Protein AF-A0AAN9GJI6-F1 (afdb_monomer_lite)

Foldseek 3Di:
DPPPVVVVVLVVLLVVLVVCLVVCQVPPDLLQQLVLCCVQDPPVLSVVLNVVCVVGSSVSSVSLSVSLVVVRPVSSVSSVVSVVVSVVVPPPDDPPPPPPPDDDD

Radius of gyration: 15.54 Å; chains: 1; bounding box: 50×43×29 Å

Sequence (105 aa):
MSGEGEVFDVRQKLKVLRSMIPDCKRYLVPSKIVPDLFSILGEDKRREIVEKERHSRPEAVELLMKAVLAKQEDGLNLFIFALRKAQEGDNTCTLILTDRSHVLI

Secondary structure (DSSP, 8-state):
--HHHHHHHHHHHHHHHHHHHHHHHHH--HHHHGGGGTTTS-HHHHHHHHHHHHH-HHHHHHHHHHHHHHTHHHHHHHHHHHHHHHHHH-TT-------------

pLDDT: mean 80.3, std 19.87, range [33.78, 96.81]

InterPro domains:
  IPR011029 Death-like domain superfamily [G3DSA:1.10.533.10] (9-99)

Structure (mmCIF, N/CA/C/O backbone):
data_AF-A0AAN9GJI6-F1
#
_entry.id   AF-A0AAN9GJI6-F1
#
loop_
_atom_site.group_PDB
_atom_site.id
_atom_site.type_symbol
_atom_site.label_atom_id
_atom_site.label_alt_id
_atom_site.label_comp_id
_atom_site.label_asym_id
_atom_site.label_entity_id
_atom_site.label_seq_id
_atom_site.pdbx_PDB_ins_code
_atom_site.Cartn_x
_atom_site.Cartn_y
_atom_site.Cartn_z
_atom_site.occupancy
_atom_site.B_iso_or_equiv
_atom_site.auth_seq_id
_atom_site.auth_comp_id
_atom_site.auth_asym_id
_atom_site.auth_atom_id
_atom_site.pdbx_PDB_model_num
ATOM 1 N N . MET A 1 1 ? -16.295 30.854 6.955 1.00 46.12 1 MET A N 1
ATOM 2 C CA . MET A 1 1 ? -16.662 29.659 7.743 1.00 46.12 1 MET A CA 1
ATOM 3 C C . MET A 1 1 ? -16.909 28.531 6.748 1.00 46.12 1 MET A C 1
ATOM 5 O O . MET A 1 1 ? -18.003 28.482 6.213 1.00 46.12 1 MET A O 1
ATOM 9 N N . SER A 1 2 ? -15.896 27.718 6.412 1.00 52.66 2 SER A N 1
ATOM 10 C CA . SER A 1 2 ? -16.042 26.674 5.367 1.00 52.66 2 SER A CA 1
ATOM 11 C C . SER A 1 2 ? -15.169 25.422 5.563 1.00 52.66 2 SER A C 1
ATOM 13 O O . SER A 1 2 ? -15.131 24.581 4.679 1.00 52.66 2 SER A O 1
ATOM 15 N N . GLY A 1 3 ? -14.468 25.267 6.694 1.00 53.06 3 GLY A N 1
ATOM 16 C CA . GLY A 1 3 ? -13.551 24.132 6.904 1.00 53.06 3 GLY A CA 1
ATOM 17 C C . GLY A 1 3 ? -14.209 22.852 7.435 1.00 53.06 3 GLY A C 1
ATOM 18 O O . GLY A 1 3 ? -13.623 21.779 7.353 1.00 53.06 3 GLY A O 1
ATOM 19 N N . GLU A 1 4 ? -15.425 22.931 7.982 1.00 50.22 4 GLU A N 1
ATOM 20 C CA . GLU A 1 4 ? -16.067 21.769 8.618 1.00 50.22 4 GLU A CA 1
ATOM 21 C C . GLU A 1 4 ? -16.593 20.745 7.599 1.00 50.22 4 GLU A C 1
ATOM 23 O O . GLU A 1 4 ? -16.602 19.551 7.890 1.00 50.22 4 GLU A O 1
ATOM 28 N N . GLY A 1 5 ? -16.966 21.189 6.392 1.00 54.22 5 GLY A N 1
ATOM 29 C CA . GLY A 1 5 ? -17.459 20.313 5.323 1.00 54.22 5 GLY A CA 1
ATOM 30 C C . GLY A 1 5 ? -16.373 19.419 4.715 1.00 54.22 5 GLY A C 1
ATOM 31 O O . GLY A 1 5 ? -16.575 18.214 4.588 1.00 54.22 5 GLY A O 1
ATOM 32 N N . GLU A 1 6 ? -15.199 19.978 4.404 1.00 56.56 6 GLU A N 1
ATOM 33 C CA . GLU A 1 6 ? -14.073 19.217 3.832 1.00 56.56 6 GLU A CA 1
ATOM 34 C C . GLU A 1 6 ? -13.449 18.252 4.848 1.00 56.56 6 GLU A C 1
ATOM 36 O O . GLU A 1 6 ? -13.188 17.089 4.538 1.00 56.56 6 GLU A O 1
ATOM 41 N N . VAL A 1 7 ? -13.279 18.680 6.104 1.00 60.31 7 VAL A N 1
ATOM 42 C CA . VAL A 1 7 ? -12.712 17.818 7.157 1.00 60.31 7 VAL A CA 1
ATOM 43 C C . VAL A 1 7 ? -13.631 16.627 7.465 1.00 60.31 7 VAL A C 1
ATOM 45 O O . VAL A 1 7 ? -13.151 15.536 7.797 1.00 60.31 7 VAL A O 1
ATOM 48 N N . PHE A 1 8 ? -14.950 16.808 7.350 1.00 61.66 8 PHE A N 1
ATOM 49 C CA . PHE A 1 8 ? -15.918 15.723 7.500 1.00 61.66 8 PHE A CA 1
ATOM 50 C C . PHE A 1 8 ? -15.798 14.689 6.369 1.00 61.66 8 PHE A C 1
ATOM 52 O O . PHE A 1 8 ? -15.786 13.485 6.642 1.00 61.66 8 PHE A O 1
ATOM 59 N N . ASP A 1 9 ? -15.617 15.146 5.129 1.00 78.50 9 ASP A N 1
ATOM 60 C CA . ASP A 1 9 ? -15.479 14.294 3.944 1.00 78.50 9 ASP A CA 1
ATOM 61 C C . ASP A 1 9 ? -14.203 13.428 3.989 1.00 78.50 9 ASP A C 1
ATOM 63 O O . ASP A 1 9 ? -14.253 12.204 3.833 1.00 78.50 9 ASP A O 1
ATOM 67 N N . VAL A 1 10 ? -13.053 14.014 4.346 1.00 77.06 10 VAL A N 1
ATOM 68 C CA . VAL A 1 10 ? -11.781 13.271 4.464 1.00 77.06 10 VAL A CA 1
ATOM 69 C C . VAL A 1 10 ? -11.871 12.154 5.510 1.00 77.06 10 VAL A C 1
ATOM 71 O O . VAL A 1 10 ? -11.414 11.030 5.279 1.00 77.06 10 VAL A O 1
ATOM 74 N N . ARG A 1 11 ? -12.507 12.412 6.662 1.00 78.62 11 ARG A N 1
ATOM 75 C CA . ARG A 1 11 ? -12.680 11.394 7.715 1.00 78.62 11 ARG A CA 1
ATOM 76 C C . ARG A 1 11 ? -13.551 10.226 7.255 1.00 78.62 11 ARG A C 1
ATOM 78 O O . ARG A 1 11 ? -13.244 9.079 7.593 1.00 78.62 11 ARG A O 1
ATOM 85 N N . GLN A 1 12 ? -14.610 10.491 6.491 1.00 84.94 12 GLN A N 1
ATOM 86 C CA . GLN A 1 12 ? -15.456 9.437 5.930 1.00 84.94 12 GLN A CA 1
ATOM 87 C C . GLN A 1 12 ? -14.699 8.605 4.894 1.00 84.94 12 GLN A C 1
ATOM 89 O O . GLN A 1 12 ? -14.695 7.376 4.989 1.00 84.94 12 GLN A O 1
ATOM 94 N N . LYS A 1 13 ? -13.975 9.251 3.978 1.00 81.88 13 LYS A N 1
ATOM 95 C CA . LYS A 1 13 ? -13.148 8.567 2.977 1.00 81.88 13 LYS A CA 1
ATOM 96 C C . LYS A 1 13 ? -12.079 7.671 3.612 1.00 81.88 13 LYS A C 1
ATOM 98 O O . LYS A 1 13 ? -11.921 6.517 3.217 1.00 81.88 13 LYS A O 1
ATOM 103 N N . LEU A 1 14 ? -11.402 8.143 4.662 1.00 84.69 14 LEU A N 1
ATOM 104 C CA . LEU A 1 14 ? -10.433 7.333 5.411 1.00 84.69 14 LEU A CA 1
ATOM 105 C C . LEU A 1 14 ? -11.090 6.143 6.128 1.00 84.69 14 LEU A C 1
ATOM 107 O O . LEU A 1 14 ? -10.479 5.078 6.237 1.00 84.69 14 LEU A O 1
ATOM 111 N N . LYS A 1 15 ? -12.332 6.290 6.607 1.00 87.62 15 LYS A N 1
ATOM 112 C CA . LYS A 1 15 ? -13.096 5.185 7.204 1.00 87.62 15 LYS A CA 1
ATOM 113 C C . LYS A 1 15 ? -13.424 4.111 6.164 1.00 87.62 15 LYS A C 1
ATOM 115 O O . LYS A 1 15 ? -13.230 2.931 6.451 1.00 87.62 15 LYS A O 1
ATOM 120 N N . VAL A 1 16 ? -13.845 4.515 4.966 1.00 87.06 16 VAL A N 1
ATOM 121 C CA . VAL A 1 16 ? -14.087 3.599 3.839 1.00 87.06 16 VAL A CA 1
ATOM 122 C C . VAL A 1 16 ? -12.797 2.876 3.449 1.00 87.06 16 VAL A C 1
ATOM 124 O O . VAL A 1 16 ? -12.782 1.648 3.349 1.00 87.06 16 VAL A O 1
ATOM 127 N N . LEU A 1 17 ? -11.680 3.601 3.345 1.00 86.25 17 LEU A N 1
ATOM 128 C CA . LEU A 1 17 ? -10.384 2.996 3.038 1.00 86.25 17 LEU A CA 1
ATOM 129 C C . LEU A 1 17 ? -9.992 1.927 4.071 1.00 86.25 17 LEU A C 1
ATOM 131 O O . LEU A 1 17 ? -9.519 0.854 3.704 1.00 86.25 17 LEU A O 1
ATOM 135 N N . ARG A 1 18 ? -10.233 2.184 5.365 1.00 89.19 18 ARG A N 1
ATOM 136 C CA . ARG A 1 18 ? -9.991 1.198 6.431 1.00 89.19 18 ARG A CA 1
ATOM 137 C C . ARG A 1 18 ? -10.848 -0.056 6.270 1.00 89.19 18 ARG A C 1
ATOM 139 O O . ARG A 1 18 ? -10.331 -1.150 6.481 1.00 89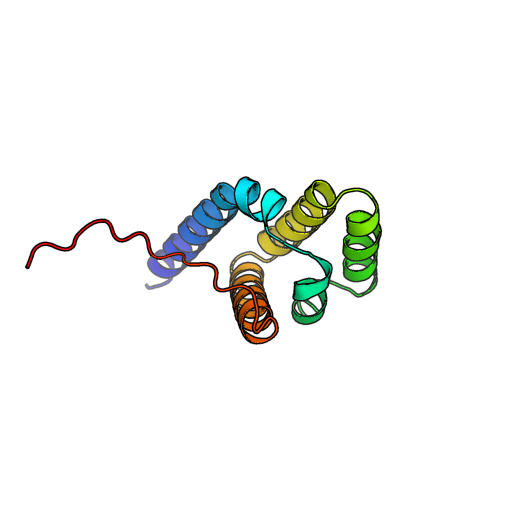.19 18 ARG A O 1
ATOM 146 N N . SER A 1 19 ? -12.119 0.079 5.884 1.00 90.62 19 SER A N 1
ATOM 147 C CA . SER A 1 19 ? -12.981 -1.086 5.636 1.00 90.62 19 SER A CA 1
ATOM 148 C C . SER A 1 19 ? -12.569 -1.904 4.414 1.00 90.62 19 SER A C 1
ATOM 150 O O . SER A 1 19 ? -12.850 -3.094 4.387 1.00 90.62 19 SER A O 1
ATOM 152 N N . MET A 1 20 ? -11.859 -1.306 3.453 1.00 88.69 20 MET A N 1
ATOM 153 C CA . MET A 1 20 ? -11.366 -1.992 2.252 1.00 88.69 20 MET A CA 1
ATOM 154 C C . MET A 1 20 ? -10.025 -2.713 2.458 1.00 88.69 20 MET A C 1
ATOM 156 O O . MET A 1 20 ? -9.599 -3.463 1.584 1.00 88.69 20 MET A O 1
ATOM 160 N N . ILE A 1 21 ? -9.348 -2.543 3.605 1.00 89.75 21 ILE A N 1
ATOM 161 C CA . ILE A 1 21 ? -8.061 -3.209 3.888 1.00 89.75 21 ILE A CA 1
ATOM 162 C C . ILE A 1 21 ? -8.118 -4.736 3.675 1.00 89.75 21 ILE A C 1
ATOM 164 O O . ILE A 1 21 ? -7.172 -5.269 3.090 1.00 89.75 21 ILE A O 1
ATOM 168 N N . PRO A 1 22 ? -9.165 -5.471 4.109 1.00 91.38 22 PRO A N 1
ATOM 169 C CA . PRO A 1 22 ? -9.272 -6.906 3.847 1.00 91.38 22 PRO A CA 1
ATOM 170 C C . PRO A 1 22 ? -9.269 -7.251 2.353 1.00 91.38 22 PRO A C 1
ATOM 172 O O . PRO A 1 22 ? -8.601 -8.205 1.955 1.00 91.38 22 PRO A O 1
ATOM 175 N N . ASP A 1 23 ? -9.951 -6.461 1.522 1.00 90.06 23 ASP A N 1
ATOM 176 C CA . ASP A 1 23 ? -9.973 -6.653 0.069 1.00 90.06 23 ASP A CA 1
ATOM 177 C C . ASP A 1 23 ? -8.629 -6.284 -0.556 1.00 90.06 23 ASP A C 1
ATOM 179 O O . ASP A 1 23 ? -8.093 -7.034 -1.373 1.00 90.06 23 ASP A O 1
ATOM 183 N N . CYS A 1 24 ? -8.005 -5.196 -0.098 1.00 90.00 24 CYS A N 1
ATOM 184 C CA . CYS A 1 24 ? -6.642 -4.854 -0.490 1.00 90.00 24 CYS A CA 1
ATOM 185 C C . CYS A 1 24 ? -5.673 -6.003 -0.175 1.00 90.00 24 CYS A C 1
ATOM 187 O O . CYS A 1 24 ? -4.852 -6.357 -1.012 1.00 90.00 24 CYS A O 1
ATOM 189 N N . LYS A 1 25 ? -5.780 -6.655 0.989 1.00 90.56 25 LYS A N 1
ATOM 190 C CA . LYS A 1 25 ? -4.915 -7.800 1.335 1.00 90.56 25 LYS A CA 1
ATOM 191 C C . LYS A 1 25 ? -5.075 -8.988 0.377 1.00 90.56 25 LYS A C 1
ATOM 193 O O . LYS A 1 25 ? -4.145 -9.784 0.264 1.00 90.56 25 LYS A O 1
ATOM 198 N N . ARG A 1 26 ? -6.226 -9.117 -0.293 1.00 90.19 26 ARG A N 1
ATOM 199 C CA . ARG A 1 26 ? -6.521 -10.194 -1.253 1.00 90.19 26 ARG A CA 1
ATOM 200 C C . ARG A 1 26 ? -6.061 -9.863 -2.670 1.00 90.19 26 ARG A C 1
ATOM 202 O O . ARG A 1 26 ? -5.489 -10.727 -3.330 1.00 90.19 26 ARG A O 1
ATOM 209 N N . TYR A 1 27 ? -6.308 -8.637 -3.127 1.00 89.44 27 TYR A N 1
ATOM 210 C CA . TYR A 1 27 ? -6.184 -8.282 -4.546 1.00 89.44 27 TYR A CA 1
ATOM 211 C C . TYR A 1 27 ? -5.022 -7.339 -4.860 1.00 89.44 27 TYR A C 1
ATOM 213 O O . TYR A 1 27 ? -4.569 -7.287 -6.000 1.00 89.44 27 TYR A O 1
ATOM 221 N N . LEU A 1 28 ? -4.523 -6.595 -3.874 1.00 90.75 28 LEU A N 1
ATOM 222 C CA . LEU A 1 28 ? -3.482 -5.601 -4.095 1.00 90.75 28 LEU A CA 1
ATOM 223 C C . LEU A 1 28 ? -2.118 -6.274 -4.276 1.00 90.75 28 LEU A C 1
ATOM 225 O O . LEU A 1 28 ? -1.736 -7.162 -3.511 1.00 90.75 28 LEU A O 1
ATOM 229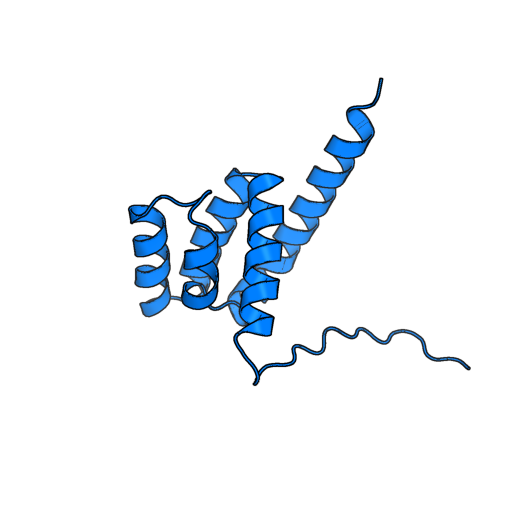 N N . VAL A 1 29 ? -1.364 -5.793 -5.259 1.00 93.06 29 VAL A N 1
ATOM 230 C CA . VAL A 1 29 ? 0.029 -6.174 -5.513 1.00 93.06 29 VAL A CA 1
ATOM 231 C C . VAL A 1 29 ? 0.895 -4.941 -5.230 1.00 93.06 29 VAL A C 1
ATOM 233 O O . VAL A 1 29 ? 0.963 -4.053 -6.081 1.00 93.06 29 VAL A O 1
ATOM 236 N N . PRO A 1 30 ? 1.491 -4.807 -4.026 1.00 93.38 30 PRO A N 1
ATOM 237 C CA . PRO A 1 30 ? 2.216 -3.599 -3.625 1.00 93.38 30 PRO A CA 1
ATOM 238 C C . PRO A 1 30 ? 3.268 -3.125 -4.637 1.00 93.38 30 PRO A C 1
ATOM 240 O O . PRO A 1 30 ? 3.326 -1.935 -4.940 1.00 93.38 30 PRO A O 1
ATOM 243 N N . SER A 1 31 ? 4.044 -4.031 -5.229 1.00 94.00 31 SER A N 1
ATOM 244 C CA . SER A 1 31 ? 5.062 -3.719 -6.241 1.00 94.00 31 SER A CA 1
ATOM 245 C C . SER A 1 31 ? 4.530 -2.974 -7.471 1.00 94.00 31 SER A C 1
ATOM 247 O O . SER A 1 31 ? 5.285 -2.223 -8.086 1.00 94.00 31 SER A O 1
ATOM 249 N N . LYS A 1 32 ? 3.240 -3.117 -7.808 1.00 91.88 32 LYS A N 1
ATOM 250 C CA . LYS A 1 32 ? 2.599 -2.427 -8.941 1.00 91.88 32 LYS A CA 1
ATOM 251 C C . LYS A 1 32 ? 2.236 -0.970 -8.654 1.00 91.88 32 LYS A C 1
ATOM 253 O O . LYS A 1 32 ? 2.086 -0.202 -9.592 1.00 91.88 32 LYS A O 1
ATOM 258 N N . ILE A 1 33 ? 2.094 -0.594 -7.384 1.00 93.19 33 ILE A N 1
ATOM 259 C CA . ILE A 1 33 ? 1.579 0.724 -6.967 1.00 93.19 33 ILE A CA 1
ATOM 260 C C . ILE A 1 33 ? 2.591 1.541 -6.163 1.00 93.19 33 ILE A C 1
ATOM 262 O O . ILE A 1 33 ? 2.565 2.765 -6.198 1.00 93.19 33 ILE A O 1
ATOM 266 N N . VAL A 1 34 ? 3.507 0.887 -5.443 1.00 93.62 34 VAL A N 1
ATOM 267 C CA . VAL A 1 34 ? 4.546 1.541 -4.632 1.00 93.62 34 VAL A CA 1
ATOM 268 C C . VAL A 1 34 ? 5.400 2.547 -5.425 1.00 93.62 34 VAL A C 1
ATOM 270 O O . VAL A 1 34 ? 5.723 3.588 -4.844 1.00 93.62 34 VAL A O 1
ATOM 273 N N . PRO A 1 35 ? 5.753 2.320 -6.712 1.00 91.81 35 PRO A N 1
ATOM 274 C CA . PRO A 1 35 ? 6.487 3.309 -7.505 1.00 91.81 35 PRO A CA 1
ATOM 275 C C . PRO A 1 35 ? 5.776 4.663 -7.618 1.00 91.81 35 PRO A C 1
ATOM 277 O O . PRO A 1 35 ? 6.441 5.695 -7.606 1.00 91.81 35 PRO A O 1
ATOM 280 N N . ASP A 1 36 ? 4.442 4.674 -7.657 1.00 90.94 36 ASP A N 1
ATOM 281 C CA . ASP A 1 36 ? 3.633 5.892 -7.796 1.00 90.94 36 ASP A CA 1
ATOM 282 C C . ASP A 1 36 ? 3.413 6.631 -6.468 1.00 90.94 36 ASP A C 1
ATOM 284 O O . ASP A 1 36 ? 2.928 7.759 -6.445 1.00 90.94 36 ASP A O 1
ATOM 288 N N . LEU A 1 37 ? 3.819 6.030 -5.348 1.00 92.00 37 LEU A N 1
ATOM 289 C CA . LEU A 1 37 ? 3.672 6.589 -4.002 1.00 92.00 37 LEU A CA 1
ATOM 290 C C . LEU A 1 37 ? 4.965 7.241 -3.491 1.00 92.00 37 LEU A C 1
ATOM 292 O O . LEU A 1 37 ? 5.141 7.436 -2.287 1.00 92.00 37 LEU A O 1
ATOM 296 N N . PHE A 1 38 ? 5.889 7.585 -4.392 1.00 90.06 38 PHE A N 1
ATOM 297 C CA . PHE A 1 38 ? 7.209 8.124 -4.053 1.00 90.06 38 PHE A CA 1
ATOM 298 C C . PHE A 1 38 ? 7.175 9.449 -3.276 1.00 90.06 38 PHE A C 1
ATOM 300 O O . PHE A 1 38 ? 8.116 9.743 -2.544 1.00 90.06 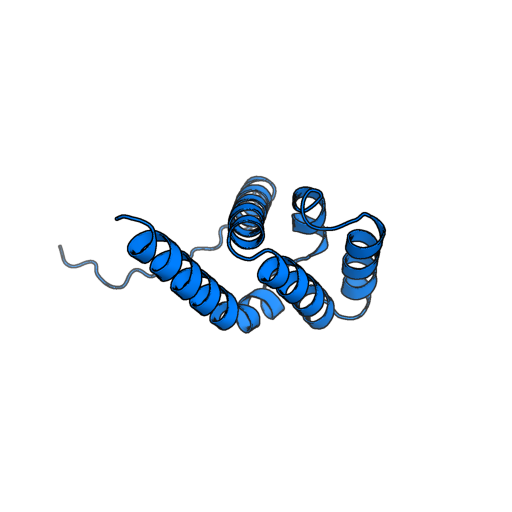38 PHE A O 1
ATOM 307 N N . SER A 1 39 ? 6.105 10.234 -3.419 1.00 89.19 39 SER A N 1
ATOM 308 C CA . SER A 1 39 ? 5.908 11.508 -2.717 1.00 89.19 39 SER A CA 1
ATOM 309 C C . SER A 1 39 ? 5.521 11.333 -1.245 1.00 89.19 39 SER A C 1
ATOM 311 O O . SER A 1 39 ? 5.750 12.234 -0.441 1.00 89.19 39 SER A O 1
ATOM 313 N N . ILE A 1 40 ? 4.972 10.171 -0.869 1.00 92.06 40 ILE A N 1
ATOM 314 C CA . ILE A 1 40 ? 4.568 9.861 0.511 1.00 92.06 40 ILE A CA 1
ATOM 315 C C . ILE A 1 40 ? 5.418 8.773 1.176 1.00 92.06 40 ILE A C 1
ATOM 317 O O . ILE A 1 40 ? 5.481 8.718 2.407 1.00 92.06 40 ILE A O 1
ATOM 321 N N . LEU A 1 41 ? 6.083 7.929 0.385 1.00 91.31 41 LEU A N 1
ATOM 322 C CA . LEU A 1 41 ? 6.978 6.869 0.838 1.00 91.31 41 LEU A CA 1
ATOM 323 C C . LEU A 1 41 ? 8.418 7.206 0.458 1.00 91.31 41 LEU A C 1
ATOM 325 O O . LEU A 1 41 ? 8.727 7.295 -0.728 1.00 91.31 41 LEU A O 1
ATOM 329 N N . GLY A 1 42 ? 9.315 7.300 1.441 1.00 92.12 42 GLY A N 1
ATOM 330 C CA . GLY A 1 42 ? 10.760 7.351 1.189 1.00 92.12 42 GLY A CA 1
ATOM 331 C C . GLY A 1 42 ? 11.281 6.059 0.546 1.00 92.12 42 GLY A C 1
ATOM 332 O O . GLY A 1 42 ? 10.627 5.017 0.623 1.00 92.12 42 GLY A O 1
ATOM 333 N N . GLU A 1 43 ? 12.458 6.114 -0.084 1.00 92.88 43 GLU A N 1
ATOM 334 C CA . GLU A 1 43 ? 13.028 4.975 -0.823 1.00 92.88 43 GLU A CA 1
ATOM 335 C C . GLU A 1 43 ? 13.158 3.710 0.035 1.00 92.88 43 GLU A C 1
ATOM 337 O O . GLU A 1 43 ? 12.713 2.641 -0.387 1.00 92.88 43 GLU A O 1
ATOM 342 N N . ASP A 1 44 ? 13.665 3.844 1.261 1.00 94.38 44 ASP A N 1
ATOM 343 C CA . ASP A 1 44 ? 13.813 2.724 2.193 1.00 94.38 44 ASP A CA 1
ATOM 344 C C . ASP A 1 44 ? 12.471 2.060 2.494 1.00 94.38 44 ASP A C 1
ATOM 346 O O . ASP A 1 44 ? 12.355 0.836 2.469 1.00 94.38 44 ASP A O 1
ATOM 350 N N . LYS A 1 45 ? 11.417 2.864 2.697 1.00 93.94 45 LYS A N 1
ATOM 351 C CA . LYS A 1 45 ? 10.081 2.341 2.997 1.00 93.94 45 LYS A CA 1
ATOM 352 C C . LYS A 1 45 ? 9.466 1.637 1.793 1.00 93.94 45 LYS A C 1
ATOM 354 O O . LYS A 1 45 ? 8.814 0.607 1.953 1.00 93.94 45 LYS A O 1
ATOM 359 N N . ARG A 1 46 ? 9.686 2.162 0.584 1.00 94.56 46 ARG A N 1
ATOM 360 C CA . ARG A 1 46 ? 9.265 1.501 -0.660 1.00 94.56 46 ARG A CA 1
ATOM 361 C C . ARG A 1 46 ? 9.954 0.147 -0.813 1.00 94.56 46 ARG A C 1
ATOM 363 O O . ARG A 1 46 ? 9.285 -0.844 -1.093 1.00 94.56 46 ARG A O 1
ATOM 370 N N . ARG A 1 47 ? 11.267 0.096 -0.574 1.00 95.31 47 ARG A N 1
ATOM 371 C CA . ARG A 1 47 ? 12.058 -1.138 -0.633 1.00 95.31 47 ARG A CA 1
ATOM 372 C C . ARG A 1 47 ? 11.605 -2.147 0.419 1.00 95.31 47 ARG A C 1
ATOM 374 O O . ARG A 1 47 ? 11.425 -3.309 0.084 1.00 95.31 47 ARG A O 1
ATOM 381 N N . GLU A 1 48 ? 11.350 -1.700 1.648 1.00 96.12 48 GLU A N 1
ATOM 382 C CA . GLU A 1 48 ? 10.815 -2.532 2.733 1.00 96.12 48 GLU A CA 1
ATOM 383 C C . GLU A 1 48 ? 9.479 -3.176 2.340 1.00 96.12 48 GLU A C 1
ATOM 385 O O . GLU A 1 48 ? 9.307 -4.377 2.518 1.00 96.12 48 GLU A O 1
ATOM 390 N N . ILE A 1 49 ? 8.544 -2.406 1.770 1.00 95.94 49 ILE A N 1
ATOM 391 C CA . ILE A 1 49 ? 7.231 -2.924 1.355 1.00 95.94 49 ILE A CA 1
ATOM 392 C C . ILE A 1 49 ? 7.381 -3.971 0.244 1.00 95.94 49 ILE A C 1
ATOM 394 O O . ILE A 1 49 ? 6.777 -5.039 0.333 1.00 95.94 49 ILE A O 1
ATOM 398 N 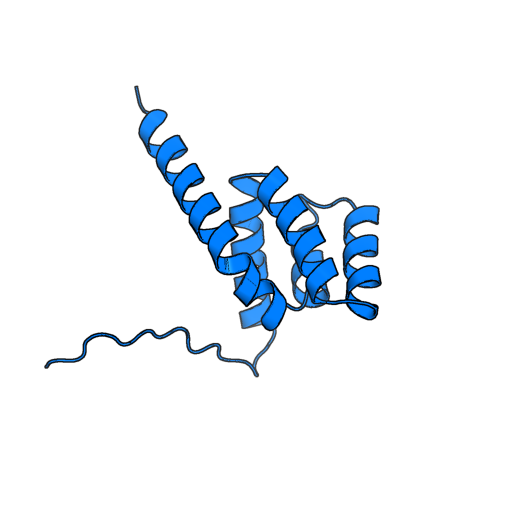N . VAL A 1 50 ? 8.199 -3.693 -0.775 1.00 95.69 50 VAL A N 1
ATOM 399 C CA . VAL A 1 50 ? 8.433 -4.623 -1.894 1.00 95.69 50 VAL A CA 1
ATOM 400 C C . VAL A 1 50 ? 9.162 -5.884 -1.428 1.00 95.69 50 VAL A C 1
ATOM 402 O O . VAL A 1 50 ? 8.820 -6.987 -1.845 1.00 95.69 50 VAL A O 1
ATOM 405 N N . GLU A 1 51 ? 10.135 -5.762 -0.527 1.00 96.38 51 GLU A N 1
ATOM 406 C CA . GLU A 1 51 ? 10.820 -6.926 0.037 1.00 96.38 51 GLU A CA 1
ATOM 407 C C . GLU A 1 51 ? 9.875 -7.749 0.919 1.00 96.38 51 GLU A C 1
ATOM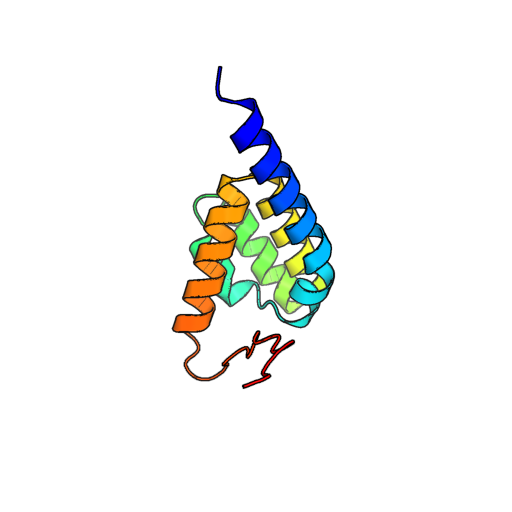 409 O O . GLU A 1 51 ? 9.851 -8.980 0.854 1.00 96.38 51 GLU A O 1
ATOM 414 N N . LYS A 1 52 ? 9.022 -7.084 1.705 1.00 96.81 52 LYS A N 1
ATOM 415 C CA . LYS A 1 52 ? 8.013 -7.759 2.522 1.00 96.81 52 LYS A CA 1
ATOM 416 C C . LYS A 1 52 ? 7.000 -8.508 1.663 1.00 96.81 52 LYS A C 1
ATOM 418 O O . LYS A 1 52 ? 6.591 -9.600 2.045 1.00 96.81 52 LYS A O 1
ATOM 423 N N . GLU A 1 53 ? 6.629 -7.971 0.502 1.00 95.94 53 GLU A N 1
ATOM 424 C CA . GLU A 1 53 ? 5.683 -8.598 -0.428 1.00 95.94 53 GLU A CA 1
ATOM 425 C C . GLU A 1 53 ? 6.159 -9.977 -0.895 1.00 95.94 53 GLU A C 1
ATOM 427 O O . GLU A 1 53 ? 5.341 -10.891 -0.999 1.00 95.94 53 GLU A O 1
ATOM 432 N N . ARG A 1 54 ? 7.475 -10.149 -1.091 1.00 94.44 54 ARG A N 1
ATOM 433 C CA . ARG A 1 54 ? 8.091 -11.435 -1.470 1.00 94.44 54 ARG A CA 1
ATOM 434 C C . ARG A 1 54 ? 7.874 -12.534 -0.432 1.00 94.44 54 ARG A C 1
ATOM 436 O O . ARG A 1 54 ? 7.872 -13.708 -0.782 1.00 94.44 54 ARG A O 1
ATOM 443 N N . HIS A 1 55 ? 7.686 -12.150 0.828 1.00 94.94 55 HIS A N 1
ATOM 444 C CA . HIS A 1 55 ? 7.514 -13.066 1.952 1.00 94.94 55 HIS A CA 1
ATOM 445 C C . HIS A 1 55 ? 6.043 -13.205 2.358 1.00 94.94 55 HIS A C 1
ATOM 447 O O . HIS A 1 55 ? 5.562 -14.301 2.627 1.00 94.94 55 HIS A O 1
ATOM 453 N N . SER A 1 56 ? 5.324 -12.084 2.426 1.00 95.94 56 SER A N 1
ATOM 454 C CA . SER A 1 56 ? 3.935 -12.010 2.871 1.00 95.94 56 SER A CA 1
ATOM 455 C C . SER A 1 56 ? 3.266 -10.776 2.270 1.00 95.94 56 SER A C 1
ATOM 457 O O . SER A 1 56 ? 3.330 -9.665 2.802 1.00 95.94 56 SER A O 1
ATOM 459 N N . ARG A 1 57 ? 2.580 -10.976 1.141 1.00 94.38 57 ARG A N 1
ATOM 460 C CA . ARG A 1 57 ? 1.783 -9.931 0.482 1.00 94.38 57 ARG A CA 1
ATOM 461 C C . ARG A 1 57 ? 0.754 -9.281 1.422 1.00 94.38 57 ARG A C 1
ATOM 463 O O . ARG A 1 57 ? 0.714 -8.054 1.444 1.00 94.38 57 ARG A O 1
ATOM 470 N N . PRO A 1 58 ? -0.019 -10.012 2.250 1.00 95.00 58 PRO A N 1
ATOM 471 C CA . PRO A 1 58 ? -0.944 -9.378 3.192 1.00 95.00 58 PRO A CA 1
ATOM 472 C C . PRO A 1 58 ? -0.262 -8.448 4.208 1.00 95.00 58 PRO A C 1
ATOM 474 O O . PRO A 1 58 ? -0.822 -7.405 4.549 1.00 95.00 58 PRO A O 1
ATOM 477 N N . GLU A 1 59 ? 0.942 -8.790 4.678 1.00 95.69 59 GLU A N 1
ATOM 478 C CA . GLU A 1 59 ? 1.717 -7.929 5.583 1.00 95.69 59 GLU A CA 1
ATOM 479 C C . GLU A 1 59 ? 2.303 -6.716 4.859 1.00 95.69 59 GLU A C 1
ATOM 481 O O . GLU A 1 59 ? 2.289 -5.612 5.403 1.00 95.69 59 GLU A O 1
ATOM 486 N N . ALA A 1 60 ? 2.764 -6.885 3.619 1.00 96.31 60 ALA A N 1
ATOM 487 C CA . ALA A 1 60 ? 3.221 -5.776 2.788 1.00 96.31 60 ALA A CA 1
ATOM 488 C C . ALA A 1 60 ? 2.093 -4.778 2.496 1.00 96.31 60 ALA A C 1
ATOM 490 O O . ALA A 1 60 ? 2.287 -3.568 2.618 1.00 96.31 60 ALA A O 1
ATOM 491 N N . VAL A 1 61 ? 0.890 -5.279 2.196 1.00 95.88 61 VAL A N 1
ATOM 492 C CA . VAL A 1 61 ? -0.314 -4.449 2.070 1.00 95.88 61 VAL A CA 1
ATOM 493 C C . VAL A 1 61 ? -0.596 -3.723 3.380 1.00 95.88 61 VAL A C 1
ATOM 495 O O . VAL A 1 61 ? -0.876 -2.533 3.366 1.00 95.88 61 VAL A O 1
ATOM 498 N N . GLU A 1 62 ? -0.485 -4.381 4.532 1.00 94.81 62 GLU A N 1
ATOM 499 C CA . GLU A 1 62 ? -0.714 -3.710 5.812 1.00 94.81 62 GLU A CA 1
ATOM 500 C C . GLU A 1 62 ? 0.290 -2.580 6.087 1.00 94.81 62 GLU A C 1
ATOM 502 O O . GLU A 1 62 ? -0.108 -1.501 6.534 1.00 94.81 62 GLU A O 1
ATOM 507 N N . LEU A 1 63 ? 1.575 -2.793 5.787 1.00 94.88 63 LEU A N 1
ATOM 508 C CA . LEU A 1 63 ? 2.606 -1.753 5.878 1.00 94.88 63 LEU A CA 1
ATOM 509 C C . LEU A 1 63 ? 2.302 -0.574 4.952 1.00 94.88 63 LEU A C 1
ATOM 511 O O . LEU A 1 63 ? 2.401 0.582 5.369 1.00 94.88 63 LEU A O 1
ATOM 515 N N . LEU A 1 64 ? 1.893 -0.870 3.721 1.00 95.69 64 LEU A N 1
ATOM 516 C CA . LEU A 1 64 ? 1.505 0.135 2.746 1.00 95.69 64 LEU A CA 1
ATOM 517 C C . LEU A 1 64 ? 0.293 0.948 3.222 1.00 95.69 64 LEU A C 1
ATOM 519 O O . LEU A 1 64 ? 0.346 2.175 3.245 1.00 95.69 64 LEU A O 1
ATOM 523 N N . MET A 1 65 ? -0.776 0.278 3.658 1.00 94.44 65 MET A N 1
ATOM 524 C CA . MET A 1 65 ? -2.000 0.934 4.124 1.00 94.44 65 MET A CA 1
ATOM 525 C C . MET A 1 65 ? -1.744 1.802 5.357 1.00 94.44 65 MET A C 1
ATOM 527 O O . MET A 1 65 ? -2.294 2.898 5.454 1.00 94.44 65 MET A O 1
ATOM 531 N N . LYS A 1 66 ? -0.872 1.367 6.279 1.00 93.94 66 LYS A N 1
ATOM 532 C CA . LYS A 1 66 ? -0.438 2.194 7.418 1.00 93.94 66 LYS A CA 1
ATOM 533 C C . LYS A 1 66 ? 0.229 3.486 6.950 1.00 93.94 66 LYS A C 1
ATOM 535 O O . LYS A 1 66 ? -0.085 4.550 7.477 1.00 93.94 66 LYS A O 1
ATOM 540 N N . ALA A 1 67 ? 1.106 3.408 5.952 1.00 93.44 67 ALA A N 1
ATOM 541 C CA . ALA A 1 67 ? 1.796 4.580 5.427 1.00 93.44 67 ALA A CA 1
ATOM 542 C C . ALA A 1 67 ? 0.857 5.535 4.667 1.00 93.44 67 ALA A C 1
ATOM 544 O O . ALA A 1 67 ? 0.933 6.745 4.866 1.00 93.44 67 ALA A O 1
ATOM 545 N N . VAL A 1 68 ? -0.073 4.998 3.871 1.00 93.19 68 VAL A N 1
ATOM 546 C CA . VAL A 1 68 ? -1.120 5.775 3.184 1.00 93.19 68 VAL A CA 1
ATOM 547 C C . VAL A 1 68 ? -1.998 6.512 4.197 1.00 93.19 68 VAL A C 1
ATOM 549 O O . VAL A 1 68 ? -2.154 7.728 4.121 1.00 93.19 68 VAL A O 1
ATOM 552 N N . LEU A 1 69 ? -2.518 5.803 5.203 1.00 91.81 69 LEU A N 1
ATOM 553 C CA . LEU A 1 69 ? -3.381 6.390 6.233 1.00 91.81 69 LEU A CA 1
ATOM 554 C C . LEU A 1 69 ? -2.661 7.448 7.081 1.00 91.81 69 LEU A C 1
ATOM 556 O O . LEU A 1 69 ? -3.301 8.401 7.525 1.00 91.81 69 LEU A O 1
ATOM 560 N N . ALA A 1 70 ? -1.347 7.315 7.291 1.00 91.94 70 ALA A N 1
ATOM 561 C CA . ALA A 1 70 ? -0.552 8.299 8.028 1.00 91.94 70 ALA A CA 1
ATOM 562 C C . ALA A 1 70 ? -0.469 9.660 7.312 1.00 91.94 70 ALA A C 1
ATOM 564 O O . ALA A 1 70 ? -0.230 10.678 7.958 1.00 91.94 70 ALA A O 1
ATOM 565 N N . LYS A 1 71 ? -0.689 9.683 5.993 1.00 91.75 71 LYS A N 1
ATOM 566 C CA . LYS A 1 71 ? -0.694 10.895 5.162 1.00 91.75 71 LYS A CA 1
ATOM 567 C C . LYS A 1 71 ? -2.097 11.428 4.867 1.00 91.75 71 LYS A C 1
ATOM 569 O O . LYS A 1 71 ? -2.228 12.374 4.104 1.00 91.75 71 LYS A O 1
ATOM 574 N N . GLN A 1 72 ? -3.128 10.855 5.496 1.00 90.25 72 GLN A N 1
ATOM 575 C CA . GLN A 1 72 ? -4.517 11.316 5.421 1.00 90.25 72 GLN A CA 1
ATOM 576 C C . GLN A 1 72 ? -4.990 11.525 3.969 1.00 90.25 72 GLN A C 1
ATOM 578 O O . GLN A 1 72 ? -4.973 10.577 3.185 1.00 90.25 72 GLN A O 1
ATOM 583 N N . GLU A 1 73 ? -5.434 12.733 3.622 1.00 88.06 73 GLU A N 1
ATOM 584 C CA . GLU A 1 73 ? -5.987 13.067 2.310 1.00 88.06 73 GLU A CA 1
ATOM 585 C C . GLU A 1 73 ? -4.966 12.917 1.176 1.00 88.06 73 GLU A C 1
ATOM 587 O O . GLU A 1 73 ? -5.268 12.262 0.180 1.00 88.06 73 GLU A O 1
ATOM 592 N N . ASP A 1 74 ? -3.739 13.417 1.351 1.00 89.62 74 ASP A N 1
ATOM 593 C CA . ASP A 1 74 ? -2.675 13.278 0.347 1.00 89.62 74 ASP A CA 1
ATOM 594 C C . ASP A 1 74 ? -2.369 11.807 0.070 1.00 89.62 74 ASP A C 1
ATOM 596 O O . ASP A 1 74 ? -2.252 11.375 -1.079 1.00 89.62 74 ASP A O 1
ATOM 600 N N . GLY A 1 75 ? -2.292 11.015 1.144 1.00 91.31 75 GLY A N 1
ATOM 601 C CA . GLY A 1 75 ? -2.089 9.576 1.055 1.00 91.31 75 GLY A CA 1
ATOM 602 C C . GLY A 1 75 ? -3.197 8.890 0.266 1.00 91.31 75 GLY A C 1
ATOM 603 O O . GLY A 1 75 ? -2.917 8.098 -0.633 1.00 91.31 75 GLY A O 1
ATOM 604 N N . LEU A 1 76 ? -4.452 9.208 0.583 1.00 89.88 76 LEU A N 1
ATOM 605 C CA . LEU A 1 76 ? -5.622 8.652 -0.088 1.00 89.88 76 LEU A CA 1
ATOM 606 C C . LEU A 1 76 ? -5.653 9.020 -1.577 1.00 89.88 76 LEU A C 1
ATOM 608 O O . LEU A 1 76 ? -5.852 8.139 -2.413 1.00 89.88 76 LEU A O 1
ATOM 612 N N . ASN A 1 77 ? -5.454 10.295 -1.910 1.00 89.38 77 ASN A N 1
ATOM 613 C CA . ASN A 1 77 ? -5.514 10.783 -3.286 1.00 89.38 77 ASN A CA 1
ATOM 614 C C . ASN A 1 77 ? -4.448 10.110 -4.158 1.00 89.38 77 ASN A C 1
ATOM 616 O O . ASN A 1 77 ? -4.751 9.622 -5.250 1.00 89.38 77 ASN A O 1
ATOM 620 N N . LEU A 1 78 ? -3.222 9.998 -3.644 1.00 91.12 78 LEU A N 1
ATOM 621 C CA . LEU A 1 78 ? -2.134 9.299 -4.326 1.00 91.12 78 LEU A CA 1
ATOM 622 C C . LEU A 1 78 ? -2.382 7.795 -4.434 1.00 91.12 78 LEU A C 1
ATOM 624 O O . LEU A 1 78 ? -2.088 7.199 -5.466 1.00 91.12 78 LEU A O 1
ATOM 628 N N . PHE A 1 79 ? -2.960 7.177 -3.405 1.00 92.19 79 PHE A N 1
ATOM 629 C CA . PHE A 1 79 ? -3.322 5.763 -3.445 1.00 92.19 79 PHE A CA 1
ATOM 630 C C . PHE A 1 79 ? -4.374 5.472 -4.522 1.00 92.19 79 PHE A C 1
ATOM 632 O O . PHE A 1 79 ? -4.207 4.537 -5.301 1.00 92.19 79 PHE A O 1
ATOM 639 N N . ILE A 1 80 ? -5.419 6.299 -4.625 1.00 90.25 80 ILE A N 1
ATOM 640 C CA . ILE A 1 80 ? -6.438 6.182 -5.679 1.00 90.25 80 ILE A CA 1
ATOM 641 C C . ILE A 1 80 ? -5.808 6.374 -7.063 1.00 90.25 80 ILE A C 1
ATOM 643 O O . ILE A 1 80 ? -6.112 5.616 -7.984 1.00 90.25 80 ILE A O 1
ATOM 647 N N . PHE A 1 81 ? -4.923 7.360 -7.214 1.00 90.62 81 PHE A N 1
ATOM 648 C CA . PHE A 1 81 ? -4.191 7.579 -8.459 1.00 90.62 81 PHE A CA 1
ATOM 649 C C . PHE A 1 81 ? -3.353 6.353 -8.855 1.00 90.62 81 PHE A C 1
ATOM 651 O O . PHE A 1 81 ? -3.472 5.870 -9.980 1.00 90.62 81 PHE A O 1
ATOM 658 N N . ALA A 1 82 ? -2.572 5.802 -7.921 1.00 91.00 82 ALA A N 1
ATOM 659 C CA . ALA A 1 82 ? -1.746 4.620 -8.153 1.00 91.00 82 ALA A CA 1
ATOM 660 C C . ALA A 1 82 ? -2.588 3.387 -8.526 1.00 91.00 82 ALA A C 1
ATOM 662 O O . ALA A 1 82 ? -2.225 2.640 -9.430 1.00 91.00 82 ALA A O 1
ATOM 663 N N . LEU A 1 83 ? -3.747 3.197 -7.883 1.00 90.31 83 LEU A N 1
ATOM 664 C CA . LEU A 1 83 ? -4.686 2.126 -8.225 1.00 90.31 83 LEU A CA 1
ATOM 665 C C . LEU A 1 83 ? -5.211 2.247 -9.659 1.00 90.31 83 LEU A C 1
ATOM 667 O O . LEU A 1 83 ? -5.218 1.257 -10.387 1.00 90.31 83 LEU A O 1
ATOM 671 N N . ARG A 1 84 ? -5.634 3.447 -10.071 1.00 88.25 84 ARG A N 1
ATOM 672 C CA . ARG A 1 84 ? -6.133 3.695 -11.434 1.00 88.25 84 ARG A CA 1
ATOM 673 C C . ARG A 1 84 ? -5.049 3.443 -12.473 1.00 88.25 84 ARG A C 1
ATOM 675 O O . ARG A 1 84 ? -5.276 2.723 -13.436 1.00 88.25 84 ARG A O 1
ATOM 682 N N . LYS A 1 85 ? -3.842 3.947 -12.225 1.00 85.81 85 LYS A N 1
ATOM 683 C CA . LYS A 1 85 ? -2.704 3.740 -13.121 1.00 85.81 85 LYS A CA 1
ATOM 684 C C . LYS A 1 85 ? -2.304 2.265 -13.223 1.00 85.81 85 LYS A C 1
ATOM 686 O O . LYS A 1 85 ? -2.000 1.789 -14.313 1.00 85.81 85 LYS A O 1
ATOM 691 N N . ALA A 1 86 ? -2.343 1.523 -12.116 1.00 85.44 86 ALA A N 1
ATOM 692 C CA . ALA A 1 86 ? -2.097 0.084 -12.132 1.00 85.44 86 ALA A CA 1
ATOM 693 C C . ALA A 1 86 ? -3.165 -0.677 -12.940 1.00 85.44 86 ALA A C 1
ATOM 695 O O . ALA A 1 86 ? -2.820 -1.616 -13.652 1.00 85.44 86 ALA A O 1
ATOM 696 N N . GLN A 1 87 ? -4.432 -0.247 -12.887 1.00 81.31 87 GLN A N 1
ATOM 697 C CA . GLN A 1 87 ? -5.503 -0.802 -13.726 1.00 81.31 87 GLN A CA 1
ATOM 698 C C . GLN A 1 87 ? -5.302 -0.496 -15.217 1.00 81.31 87 GLN A C 1
ATOM 700 O O . GLN A 1 87 ? -5.536 -1.366 -16.046 1.00 81.31 87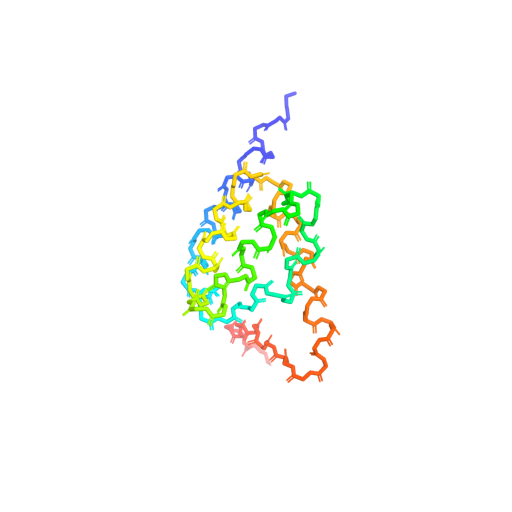 GLN A O 1
ATOM 705 N N . GLU A 1 88 ? -4.852 0.711 -15.563 1.00 78.00 88 GLU A N 1
ATOM 706 C CA . GLU A 1 88 ? -4.573 1.111 -16.952 1.00 78.00 88 GLU A CA 1
ATOM 707 C C . GLU A 1 88 ? -3.333 0.406 -17.533 1.00 78.00 88 GLU A C 1
ATOM 709 O O . GLU A 1 88 ? -3.275 0.126 -18.729 1.00 78.00 88 GLU A O 1
ATOM 714 N N . GLY A 1 89 ? -2.337 0.106 -16.693 1.00 63.28 89 GLY A N 1
ATOM 715 C CA . GLY A 1 89 ? -1.120 -0.605 -17.091 1.00 63.28 89 GLY A CA 1
ATOM 716 C C . GLY A 1 89 ? -1.300 -2.119 -17.264 1.00 63.28 89 GLY A C 1
ATOM 717 O O . GLY A 1 89 ? -0.569 -2.732 -18.043 1.00 63.28 89 GLY A O 1
ATOM 718 N N . ASP A 1 90 ? -2.271 -2.727 -16.576 1.00 57.38 90 ASP A N 1
ATOM 719 C CA . ASP A 1 90 ? -2.637 -4.138 -16.731 1.00 57.38 90 ASP A CA 1
ATOM 720 C C . ASP A 1 90 ? -3.823 -4.271 -17.713 1.00 57.38 90 ASP A C 1
ATOM 722 O O . ASP A 1 90 ? -4.973 -4.456 -17.313 1.00 57.38 90 ASP A O 1
ATOM 726 N N . ASN A 1 91 ? -3.545 -4.292 -19.025 1.00 44.84 91 ASN A N 1
ATOM 727 C CA . ASN A 1 91 ? -4.510 -4.612 -20.103 1.00 44.84 91 ASN A CA 1
ATOM 728 C C . ASN A 1 91 ? -5.117 -6.044 -20.026 1.00 44.84 91 ASN A C 1
ATOM 730 O O . ASN A 1 91 ? -5.596 -6.578 -21.024 1.00 44.84 91 ASN A O 1
ATOM 734 N N . THR A 1 92 ? -5.085 -6.709 -18.866 1.00 39.50 92 THR A N 1
ATOM 735 C CA . THR A 1 92 ? -5.594 -8.079 -18.656 1.00 39.50 92 THR A CA 1
ATOM 736 C C . THR A 1 92 ? -6.429 -8.289 -17.391 1.00 39.50 92 THR A C 1
ATOM 738 O O . THR A 1 92 ? -6.924 -9.396 -17.202 1.00 39.50 92 THR A O 1
ATOM 741 N N . CYS A 1 93 ? -6.691 -7.271 -16.565 1.00 37.41 93 CYS A N 1
ATOM 742 C CA . CYS A 1 93 ? -7.544 -7.445 -15.381 1.00 37.41 93 CYS A CA 1
ATOM 743 C C . CYS A 1 93 ? -8.585 -6.332 -15.255 1.00 37.41 93 CYS A C 1
ATOM 745 O O . CYS A 1 93 ? -8.467 -5.414 -14.445 1.00 37.41 93 CYS A O 1
ATOM 747 N N . THR A 1 94 ? -9.664 -6.460 -16.026 1.00 37.84 94 THR A N 1
ATOM 748 C CA . THR A 1 94 ? -10.918 -5.751 -15.769 1.00 37.84 94 THR A CA 1
ATOM 749 C C . THR A 1 94 ? -11.484 -6.228 -14.428 1.00 37.84 94 THR A C 1
ATOM 751 O O . THR A 1 94 ? -12.197 -7.227 -14.353 1.00 37.84 94 THR A O 1
ATOM 754 N N . LEU A 1 95 ? -11.169 -5.520 -13.342 1.00 39.47 95 LEU A N 1
ATOM 755 C CA . LEU A 1 95 ? -11.965 -5.578 -12.120 1.00 39.47 95 LEU A CA 1
ATOM 756 C C . LEU A 1 95 ? -13.323 -4.959 -12.452 1.00 39.47 95 LEU A C 1
ATOM 758 O O . LEU A 1 95 ? -13.504 -3.743 -12.415 1.00 39.47 95 LEU A O 1
ATOM 762 N N . ILE A 1 96 ? -14.274 -5.817 -12.813 1.00 41.53 96 ILE A N 1
ATOM 763 C CA . ILE A 1 96 ? -15.694 -5.485 -12.866 1.00 41.53 96 ILE A CA 1
ATOM 764 C C . ILE A 1 96 ? -16.137 -5.225 -11.420 1.00 41.53 96 ILE A C 1
ATOM 766 O O . ILE A 1 96 ? -16.692 -6.085 -10.747 1.00 41.53 96 ILE A O 1
ATOM 770 N N . LEU A 1 97 ? -15.870 -4.019 -10.922 1.00 35.56 97 LEU A N 1
ATOM 771 C CA . LEU A 1 97 ? -16.635 -3.406 -9.841 1.00 35.56 97 LEU A CA 1
ATOM 772 C C . LEU A 1 97 ? -17.836 -2.706 -10.479 1.00 35.56 97 LEU A C 1
ATOM 774 O O . LEU A 1 97 ? -17.967 -1.488 -10.438 1.00 35.56 97 LEU A O 1
ATOM 778 N N . THR A 1 98 ? -18.706 -3.483 -11.119 1.00 40.66 98 THR A N 1
ATOM 779 C CA . THR A 1 98 ? -20.081 -3.048 -11.344 1.00 40.66 98 THR A CA 1
ATOM 780 C C . THR A 1 98 ? -20.949 -3.833 -10.382 1.00 40.66 98 THR A C 1
ATOM 782 O O . THR A 1 98 ? -21.430 -4.919 -10.701 1.00 40.66 98 THR A O 1
ATOM 785 N N . ASP A 1 99 ? -21.132 -3.275 -9.191 1.00 41.69 99 ASP A N 1
ATOM 786 C CA . ASP A 1 99 ? -22.360 -3.485 -8.438 1.00 41.69 99 ASP A CA 1
ATOM 787 C C . ASP A 1 99 ? -23.511 -2.968 -9.317 1.00 41.69 99 ASP A C 1
ATOM 789 O O . ASP A 1 99 ? -23.766 -1.770 -9.403 1.00 41.69 99 ASP A O 1
ATOM 793 N N . ARG A 1 100 ? -24.134 -3.870 -10.083 1.00 42.72 100 ARG A N 1
ATOM 794 C CA . ARG A 1 100 ? -25.413 -3.623 -10.759 1.00 42.72 100 ARG A CA 1
ATOM 795 C C . ARG A 1 100 ? -26.537 -4.159 -9.885 1.00 42.72 100 ARG A C 1
ATOM 797 O O . ARG A 1 100 ? -27.295 -5.038 -10.284 1.00 42.72 100 ARG A O 1
ATOM 804 N N . SER A 1 101 ? -26.657 -3.591 -8.696 1.00 46.09 101 SER A N 1
ATOM 805 C CA . SER A 1 101 ? -27.961 -3.438 -8.073 1.00 46.09 101 SER A CA 1
ATOM 806 C C . SER A 1 101 ? -28.735 -2.402 -8.904 1.00 46.09 101 SER A C 1
ATOM 808 O O . SER A 1 101 ? -28.309 -1.257 -9.013 1.00 46.09 101 SER A O 1
ATOM 810 N N . HIS A 1 102 ? -29.850 -2.833 -9.507 1.00 42.50 102 HIS A N 1
ATOM 811 C CA . HIS A 1 102 ? -30.830 -2.065 -10.303 1.00 42.50 102 HIS A CA 1
ATOM 812 C C . HIS A 1 102 ? -30.587 -1.933 -11.822 1.00 42.50 102 HIS A C 1
ATOM 814 O O . HIS A 1 102 ? -29.998 -0.973 -12.309 1.00 42.50 102 HIS A O 1
ATOM 820 N N . VAL A 1 103 ? -31.204 -2.843 -12.587 1.00 33.78 103 VAL A N 1
ATOM 821 C CA . VAL A 1 103 ? -31.794 -2.517 -13.896 1.00 33.78 103 VAL A CA 1
ATOM 822 C C . VAL A 1 103 ? -33.251 -2.988 -13.880 1.00 33.78 103 VAL A C 1
ATOM 824 O O . VAL A 1 103 ? -33.539 -4.172 -14.012 1.00 33.78 103 VAL A O 1
ATOM 827 N N . LEU A 1 104 ? -34.153 -2.035 -13.659 1.00 34.25 104 LEU A N 1
ATOM 828 C CA . LEU A 1 104 ? -35.536 -2.047 -14.126 1.00 34.25 104 LEU A CA 1
ATOM 829 C C . LEU A 1 104 ? -35.604 -0.875 -15.100 1.00 34.25 104 LEU A C 1
ATOM 831 O O . LEU A 1 104 ? -35.629 0.245 -14.601 1.00 34.25 104 LEU A O 1
ATOM 835 N N . ILE A 1 105 ? -35.534 -1.135 -16.410 1.00 43.50 105 ILE A N 1
ATOM 836 C CA . ILE A 1 105 ? -36.419 -0.630 -17.483 1.00 43.50 105 ILE A CA 1
ATOM 837 C C . ILE A 1 105 ? -36.284 -1.613 -18.648 1.00 43.50 105 ILE A C 1
ATOM 839 O O . ILE A 1 105 ? -35.124 -1.893 -19.030 1.00 43.50 105 ILE A O 1
#

Organism: NCBI:txid31220